Protein AF-A0A1M6P3M1-F1 (afdb_monomer_lit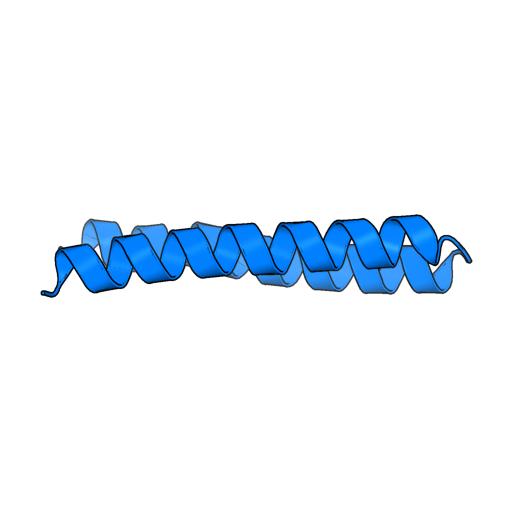e)

Organism: NCBI:txid90970

Radius of gyration: 13.57 Å; chains: 1; bounding box: 40×9×32 Å

pLDDT: mean 85.62, std 5.1, range [65.25, 92.0]

Secondary structure (DSSP, 8-state):
-HHHHHHTHHHHHHHHHHHHHHHHHHHTT-HHHHHHHHHHHHHHHHHHHHHHHHHH-

Sequence (57 aa):
MLKFVFAMIVPLMILIYTISFGLWMRSNHQGFGSAVAYVLGVLSFSASGFIFWRMFT

Structure (mmCIF, N/CA/C/O backbone):
data_AF-A0A1M6P3M1-F1
#
_entry.id   AF-A0A1M6P3M1-F1
#
loop_
_atom_site.group_PDB
_atom_site.id
_atom_site.type_symbol
_atom_site.label_atom_id
_atom_site.label_alt_id
_atom_site.label_comp_id
_atom_site.label_asym_id
_atom_site.label_entity_id
_atom_site.label_seq_id
_atom_site.pdbx_PDB_ins_code
_atom_site.Cartn_x
_atom_site.Cartn_y
_atom_site.Cartn_z
_atom_site.occupancy
_atom_site.B_iso_or_equiv
_atom_site.auth_seq_id
_atom_site.auth_comp_id
_atom_site.auth_asym_id
_atom_site.auth_atom_id
_atom_site.pdbx_PDB_model_num
ATOM 1 N N . MET A 1 1 ? -16.815 -2.895 17.135 1.00 65.25 1 MET A N 1
ATOM 2 C CA . MET A 1 1 ? -16.517 -1.685 16.341 1.00 65.25 1 MET A CA 1
ATOM 3 C C . MET A 1 1 ? -15.066 -1.237 16.512 1.00 65.25 1 MET A C 1
ATOM 5 O O . MET A 1 1 ? -14.286 -1.518 15.616 1.00 65.25 1 MET A O 1
ATOM 9 N N . LEU A 1 2 ? -14.646 -0.685 17.663 1.00 74.50 2 LEU A N 1
ATOM 10 C CA . LEU A 1 2 ? -13.255 -0.223 17.887 1.00 74.50 2 LEU A CA 1
ATOM 11 C C . LEU A 1 2 ? -12.174 -1.276 17.588 1.00 74.50 2 LEU A C 1
ATOM 13 O O . LEU A 1 2 ? -11.218 -0.974 16.886 1.00 74.50 2 LEU A O 1
ATOM 17 N N . LYS A 1 3 ? -12.353 -2.534 18.019 1.00 75.81 3 LYS A N 1
ATOM 18 C CA . LYS A 1 3 ? -11.425 -3.637 17.683 1.00 75.81 3 LYS A CA 1
ATOM 19 C C . LYS A 1 3 ? -11.227 -3.835 16.171 1.00 75.81 3 LYS A C 1
ATOM 21 O O . LYS A 1 3 ? -10.139 -4.200 15.752 1.00 75.81 3 LYS A O 1
ATOM 26 N N . PHE A 1 4 ? -12.256 -3.576 15.363 1.00 74.06 4 PHE A N 1
ATOM 27 C CA . PHE A 1 4 ? -12.202 -3.717 13.905 1.00 74.06 4 PHE A CA 1
ATOM 28 C C . PHE A 1 4 ? -11.496 -2.525 13.244 1.00 74.06 4 PHE A C 1
ATOM 30 O O . PHE A 1 4 ? -10.716 -2.699 12.315 1.00 74.06 4 PHE A O 1
ATOM 37 N N . VAL A 1 5 ? -11.698 -1.320 13.789 1.00 77.50 5 VAL A N 1
ATOM 38 C CA . VAL A 1 5 ? -10.947 -0.112 13.407 1.00 77.50 5 VAL A CA 1
ATOM 39 C C . VAL A 1 5 ? -9.457 -0.284 13.719 1.00 77.50 5 VAL A C 1
ATOM 41 O O . VAL A 1 5 ? -8.616 0.011 12.879 1.00 77.50 5 VAL A O 1
ATOM 44 N N . PHE A 1 6 ? -9.112 -0.841 14.882 1.00 81.94 6 PHE A N 1
ATOM 45 C CA . PHE A 1 6 ? -7.721 -1.177 15.196 1.00 81.94 6 PHE A CA 1
ATOM 46 C C . PHE A 1 6 ? -7.178 -2.301 14.306 1.00 81.94 6 PHE A C 1
ATOM 48 O O . PHE A 1 6 ? -6.017 -2.253 13.915 1.00 81.94 6 PHE A O 1
ATOM 55 N N . ALA A 1 7 ? -8.006 -3.274 13.915 1.00 81.62 7 ALA A N 1
ATOM 56 C CA . ALA A 1 7 ? -7.603 -4.310 12.966 1.00 81.62 7 ALA A CA 1
ATOM 57 C C . ALA A 1 7 ? -7.317 -3.756 11.555 1.00 81.62 7 ALA A C 1
ATOM 59 O O . ALA A 1 7 ? -6.484 -4.327 10.859 1.00 81.62 7 ALA A O 1
ATOM 60 N N . MET A 1 8 ? -7.916 -2.623 11.154 1.00 81.19 8 MET A N 1
ATOM 61 C CA . MET A 1 8 ? -7.617 -1.923 9.888 1.00 81.19 8 MET A CA 1
ATOM 62 C C . MET A 1 8 ? -6.194 -1.344 9.815 1.00 81.19 8 MET A C 1
ATOM 64 O O . MET A 1 8 ? -5.707 -1.053 8.723 1.00 81.19 8 MET A O 1
ATOM 68 N N . ILE A 1 9 ? -5.479 -1.236 10.940 1.00 85.12 9 ILE A N 1
ATOM 69 C CA . ILE A 1 9 ? -4.049 -0.892 10.927 1.00 85.12 9 ILE A CA 1
ATOM 70 C C . ILE A 1 9 ? -3.244 -1.957 10.177 1.00 85.12 9 ILE A C 1
ATOM 72 O O . ILE A 1 9 ? -2.289 -1.621 9.483 1.00 85.12 9 ILE A O 1
ATOM 76 N N . VAL A 1 10 ? -3.644 -3.229 10.258 1.00 85.00 10 VAL A N 1
ATOM 77 C CA . VAL A 1 10 ? -2.948 -4.338 9.592 1.00 85.00 10 VAL A CA 1
ATOM 78 C C . VAL A 1 10 ? -2.942 -4.176 8.062 1.00 85.00 10 VAL A C 1
ATOM 80 O O . VAL A 1 10 ? -1.851 -4.120 7.496 1.00 85.00 10 VAL A O 1
ATOM 83 N N . PRO A 1 11 ? -4.085 -4.029 7.362 1.00 83.12 11 PRO A N 1
ATOM 84 C CA . PRO A 1 11 ? -4.086 -3.799 5.918 1.00 83.12 11 PRO A CA 1
ATOM 85 C C . PRO A 1 11 ? -3.427 -2.473 5.509 1.00 83.12 11 PRO A C 1
ATOM 87 O O . PRO A 1 11 ? -2.819 -2.422 4.443 1.00 83.12 11 PRO A O 1
ATOM 90 N N . LEU A 1 12 ? -3.463 -1.427 6.345 1.00 84.81 12 LEU A N 1
ATOM 91 C CA . LEU A 1 12 ? -2.701 -0.192 6.099 1.00 84.81 12 LEU A CA 1
ATOM 92 C C . LEU A 1 12 ? -1.184 -0.427 6.138 1.00 84.81 12 LEU A C 1
ATOM 94 O O . LEU A 1 12 ? -0.464 0.025 5.250 1.00 84.81 12 LEU A O 1
ATOM 98 N N . MET A 1 13 ? -0.692 -1.163 7.136 1.00 88.12 13 MET A N 1
ATOM 99 C CA . MET A 1 13 ? 0.722 -1.537 7.236 1.00 88.12 13 MET A CA 1
ATOM 100 C C . MET A 1 13 ? 1.147 -2.430 6.067 1.00 88.12 13 MET A C 1
ATOM 102 O O . MET A 1 13 ? 2.212 -2.220 5.488 1.00 88.12 13 MET A O 1
ATOM 106 N N . ILE A 1 14 ? 0.294 -3.381 5.672 1.00 87.06 14 ILE A N 1
ATOM 107 C CA . ILE A 1 14 ? 0.524 -4.225 4.495 1.00 87.06 14 ILE A CA 1
ATOM 108 C C . ILE A 1 14 ? 0.604 -3.365 3.233 1.00 87.06 14 ILE A C 1
ATOM 110 O O . ILE A 1 14 ? 1.520 -3.564 2.446 1.00 87.06 14 ILE A O 1
ATOM 114 N N . LEU A 1 15 ? -0.269 -2.367 3.056 1.00 87.88 15 LEU A N 1
ATOM 115 C CA . LEU A 1 15 ? -0.214 -1.461 1.906 1.00 87.88 15 LEU A CA 1
ATOM 116 C C . LEU A 1 15 ? 1.120 -0.704 1.836 1.00 87.88 15 LEU A C 1
ATOM 118 O O . LEU A 1 15 ? 1.740 -0.651 0.774 1.00 87.88 15 LEU A O 1
ATOM 122 N N . ILE A 1 16 ? 1.589 -0.155 2.961 1.00 89.38 16 ILE A N 1
ATOM 123 C CA . ILE A 1 16 ? 2.884 0.543 3.041 1.00 89.38 16 ILE A CA 1
ATOM 124 C C . ILE A 1 16 ? 4.026 -0.410 2.673 1.00 89.38 16 ILE A C 1
ATOM 126 O O . ILE A 1 16 ? 4.914 -0.049 1.892 1.00 89.38 16 ILE A O 1
ATOM 130 N N . TYR A 1 17 ? 3.984 -1.640 3.186 1.00 89.75 17 TYR A N 1
ATOM 131 C CA . TYR A 1 17 ? 4.946 -2.679 2.839 1.00 89.75 17 TYR A CA 1
ATOM 132 C C . TYR A 1 17 ? 4.901 -3.016 1.344 1.00 89.75 17 TYR A C 1
ATOM 134 O O . TYR A 1 17 ? 5.942 -3.025 0.694 1.00 89.75 17 TYR A O 1
ATOM 142 N N . THR A 1 18 ? 3.716 -3.220 0.765 1.00 90.38 18 THR A N 1
ATOM 143 C CA . THR A 1 18 ? 3.541 -3.522 -0.660 1.00 90.38 18 THR A CA 1
ATOM 144 C C . THR A 1 18 ? 4.048 -2.389 -1.548 1.00 90.38 18 THR A C 1
ATOM 146 O O . THR A 1 18 ? 4.691 -2.655 -2.561 1.00 90.38 18 THR A O 1
ATOM 149 N N . ILE A 1 19 ? 3.835 -1.127 -1.160 1.00 88.50 19 ILE A N 1
ATOM 150 C CA . ILE A 1 19 ? 4.375 0.029 -1.887 1.00 88.50 19 ILE A CA 1
ATOM 151 C C . ILE A 1 19 ? 5.902 0.038 -1.827 1.00 88.50 19 ILE A C 1
ATOM 153 O O . ILE A 1 19 ? 6.555 0.209 -2.857 1.00 88.50 19 ILE A O 1
ATOM 157 N N . SER A 1 20 ? 6.468 -0.184 -0.641 1.00 90.44 20 SER A N 1
ATOM 158 C CA . SER A 1 20 ? 7.918 -0.238 -0.425 1.00 90.44 20 SER A CA 1
ATOM 159 C C . SER A 1 20 ? 8.559 -1.387 -1.208 1.00 90.44 20 SER A C 1
ATOM 161 O O . SER A 1 20 ? 9.591 -1.210 -1.852 1.00 90.44 20 SER A O 1
ATOM 163 N N . PHE A 1 21 ? 7.901 -2.546 -1.234 1.00 90.12 21 PHE A N 1
ATOM 164 C CA . PHE A 1 21 ? 8.294 -3.709 -2.020 1.00 90.12 21 PHE A CA 1
ATOM 165 C C . PHE A 1 21 ? 8.214 -3.435 -3.528 1.00 90.12 21 PHE A C 1
ATOM 167 O O . PHE A 1 21 ? 9.140 -3.764 -4.267 1.00 90.12 21 PHE A O 1
ATOM 174 N N . GLY A 1 22 ? 7.155 -2.764 -3.989 1.00 89.62 22 GLY A N 1
ATOM 175 C CA . GLY A 1 22 ? 7.010 -2.327 -5.377 1.00 89.62 22 GLY A CA 1
ATOM 176 C C . GLY A 1 22 ? 8.108 -1.349 -5.804 1.00 89.62 22 GLY A C 1
ATOM 177 O O . GLY A 1 22 ? 8.677 -1.509 -6.888 1.00 89.62 22 GLY A O 1
ATOM 178 N N . LEU A 1 23 ? 8.460 -0.384 -4.947 1.00 88.81 23 LEU A N 1
ATOM 179 C CA . LEU A 1 23 ? 9.562 0.557 -5.180 1.00 88.81 23 LEU A CA 1
ATOM 180 C C . LEU A 1 23 ? 10.909 -0.170 -5.248 1.00 88.81 23 LEU A C 1
ATOM 182 O O . LEU A 1 23 ? 11.692 0.067 -6.169 1.00 88.81 23 LEU A O 1
ATOM 186 N N . TRP A 1 24 ? 11.152 -1.100 -4.323 1.00 92.00 24 TRP A N 1
ATOM 187 C CA . TRP A 1 24 ? 12.358 -1.922 -4.316 1.00 92.00 24 TRP A CA 1
ATOM 188 C C . TRP A 1 24 ? 12.465 -2.788 -5.580 1.00 92.00 24 TRP A C 1
ATOM 190 O O . TRP A 1 24 ? 13.502 -2.777 -6.240 1.00 92.00 24 TRP A O 1
ATOM 200 N N . MET A 1 25 ? 11.393 -3.462 -6.005 1.00 90.25 25 MET A N 1
ATOM 201 C CA . MET A 1 25 ? 11.390 -4.237 -7.255 1.00 90.25 25 MET A CA 1
ATOM 202 C C . MET A 1 25 ? 11.643 -3.372 -8.488 1.00 90.25 25 MET A C 1
ATOM 204 O O . MET A 1 25 ? 12.393 -3.772 -9.380 1.00 90.25 25 MET A O 1
ATOM 208 N N . ARG A 1 26 ? 11.072 -2.162 -8.532 1.00 87.25 26 ARG A N 1
ATOM 209 C CA . ARG A 1 26 ? 11.324 -1.208 -9.618 1.00 87.25 26 ARG A CA 1
ATOM 210 C C . ARG A 1 26 ? 12.800 -0.810 -9.681 1.00 87.25 26 ARG A C 1
ATOM 212 O O . ARG A 1 26 ? 13.356 -0.739 -10.775 1.00 87.25 26 ARG A O 1
ATOM 219 N N . SER A 1 27 ? 13.436 -0.609 -8.524 1.00 89.44 27 SER A N 1
ATOM 220 C CA . SER A 1 27 ? 14.873 -0.324 -8.423 1.00 89.44 27 SER A CA 1
ATOM 221 C C . SER A 1 27 ? 15.757 -1.483 -8.898 1.00 89.44 27 SER A C 1
ATOM 223 O O . SER A 1 27 ? 16.880 -1.239 -9.319 1.00 89.44 27 SER A O 1
ATOM 225 N N . ASN A 1 28 ? 15.261 -2.724 -8.871 1.00 90.44 28 ASN A N 1
ATOM 226 C CA . ASN A 1 28 ? 15.975 -3.925 -9.325 1.00 90.44 28 ASN A CA 1
ATOM 227 C C . ASN A 1 28 ? 15.655 -4.301 -10.788 1.00 90.44 28 ASN A C 1
ATOM 229 O O . ASN A 1 28 ? 15.793 -5.458 -11.177 1.00 90.44 28 ASN A O 1
ATOM 233 N N . HIS A 1 29 ? 15.162 -3.352 -11.596 1.00 86.25 29 HIS A N 1
ATOM 234 C CA . HIS A 1 29 ? 14.712 -3.566 -12.982 1.00 86.25 29 HIS A CA 1
ATOM 235 C C . HIS A 1 29 ? 13.586 -4.606 -13.158 1.00 86.25 29 HIS A C 1
ATOM 237 O O . HIS A 1 29 ? 13.229 -4.957 -14.282 1.00 86.25 29 HIS A O 1
ATOM 243 N N . GLN A 1 30 ? 12.930 -5.031 -12.074 1.00 86.19 30 GLN A N 1
ATOM 244 C CA . GLN A 1 30 ? 11.761 -5.910 -12.119 1.00 86.19 30 GLN A CA 1
ATOM 245 C C . GLN A 1 30 ? 10.468 -5.093 -12.239 1.00 86.19 30 GLN A C 1
ATOM 247 O O . GLN A 1 30 ? 9.588 -5.131 -11.376 1.00 86.19 30 GLN A O 1
ATOM 252 N N . GLY A 1 31 ? 10.344 -4.331 -13.330 1.00 81.06 31 GLY A N 1
ATOM 253 C CA . GLY A 1 31 ? 9.191 -3.455 -13.576 1.00 81.06 31 GLY A CA 1
ATOM 254 C C . GLY A 1 31 ? 7.851 -4.201 -13.596 1.00 81.06 31 GLY A C 1
ATOM 255 O O . GLY A 1 31 ? 6.866 -3.707 -13.053 1.00 81.06 31 GLY A O 1
ATOM 256 N N . PHE A 1 32 ? 7.830 -5.423 -14.140 1.00 85.56 32 PHE A N 1
ATOM 257 C CA . PHE A 1 32 ? 6.633 -6.270 -14.147 1.00 85.56 32 PHE A CA 1
ATOM 258 C C . PHE A 1 32 ? 6.232 -6.722 -12.734 1.00 85.56 32 PHE A C 1
ATOM 260 O O . PHE A 1 32 ? 5.067 -6.604 -12.360 1.00 85.56 32 PHE A O 1
ATOM 267 N N . GLY A 1 33 ? 7.197 -7.154 -11.912 1.00 82.50 33 GLY A N 1
ATOM 268 C CA . GLY A 1 33 ? 6.948 -7.532 -10.515 1.00 82.50 33 GLY A CA 1
ATOM 269 C C . GLY A 1 33 ? 6.435 -6.359 -9.674 1.00 82.50 33 GLY A C 1
ATOM 270 O O . GLY A 1 33 ? 5.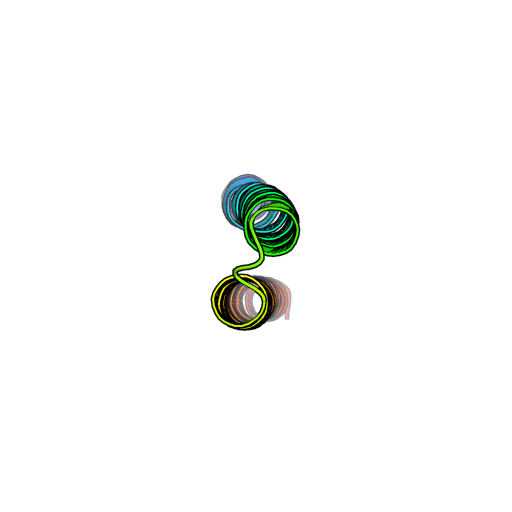493 -6.510 -8.897 1.00 82.50 33 GLY A O 1
ATOM 271 N N . SER A 1 34 ? 6.982 -5.163 -9.903 1.00 86.50 34 SER A N 1
ATOM 272 C CA . SER A 1 34 ? 6.512 -3.916 -9.288 1.00 86.50 34 SER A CA 1
ATOM 273 C C . SER A 1 34 ? 5.052 -3.607 -9.642 1.00 86.50 34 SER A C 1
ATOM 275 O O . SER A 1 34 ? 4.243 -3.350 -8.751 1.00 86.50 34 SER A O 1
ATOM 277 N N . ALA A 1 35 ? 4.685 -3.704 -10.925 1.00 86.81 35 ALA A N 1
ATOM 278 C CA . ALA A 1 35 ? 3.318 -3.458 -11.381 1.00 86.81 35 ALA A CA 1
ATOM 279 C C . ALA A 1 35 ? 2.312 -4.441 -10.759 1.00 86.81 35 ALA A C 1
ATOM 281 O O . ALA A 1 35 ? 1.272 -4.017 -10.255 1.00 86.81 35 ALA A O 1
ATOM 282 N N . VAL A 1 36 ? 2.642 -5.736 -10.727 1.00 89.25 36 VAL A N 1
ATOM 283 C CA . VAL A 1 36 ? 1.794 -6.768 -10.108 1.00 89.25 36 VAL A CA 1
ATOM 284 C C . VAL A 1 36 ? 1.614 -6.510 -8.611 1.00 89.25 36 VAL A C 1
ATOM 286 O O . VAL A 1 36 ? 0.492 -6.579 -8.108 1.00 89.25 36 VAL A O 1
ATOM 289 N N . ALA A 1 37 ? 2.685 -6.151 -7.899 1.00 87.50 37 ALA A N 1
ATOM 290 C CA . ALA A 1 37 ? 2.604 -5.829 -6.478 1.00 87.50 37 ALA A CA 1
ATOM 291 C C . ALA A 1 37 ? 1.699 -4.623 -6.205 1.00 87.50 37 ALA A C 1
ATOM 293 O O . ALA A 1 37 ? 0.869 -4.685 -5.299 1.00 87.50 37 ALA A O 1
ATOM 294 N N . TYR A 1 38 ? 1.789 -3.555 -7.004 1.00 87.38 38 TYR A N 1
ATOM 295 C CA . TYR A 1 38 ? 0.898 -2.404 -6.847 1.00 87.38 38 TYR A CA 1
ATOM 296 C C . TYR A 1 38 ? -0.568 -2.762 -7.092 1.00 87.38 38 TYR A C 1
ATOM 298 O O . TYR A 1 38 ? -1.421 -2.365 -6.300 1.00 87.38 38 TYR A O 1
ATOM 306 N N . VAL A 1 39 ? -0.867 -3.544 -8.134 1.00 91.56 39 VAL A N 1
ATOM 307 C CA . VAL A 1 39 ? -2.240 -3.991 -8.424 1.00 91.56 39 VAL A CA 1
ATOM 308 C C . VAL A 1 39 ? -2.804 -4.800 -7.255 1.00 91.56 39 VAL A C 1
ATOM 310 O O . VAL A 1 39 ? -3.908 -4.519 -6.789 1.00 91.56 39 VAL A O 1
ATOM 313 N N . LEU A 1 40 ? -2.034 -5.753 -6.725 1.00 88.50 40 LEU A N 1
ATOM 314 C CA . LEU A 1 40 ? -2.448 -6.558 -5.572 1.00 88.50 40 LEU A CA 1
ATOM 315 C C . LEU A 1 40 ? -2.641 -5.713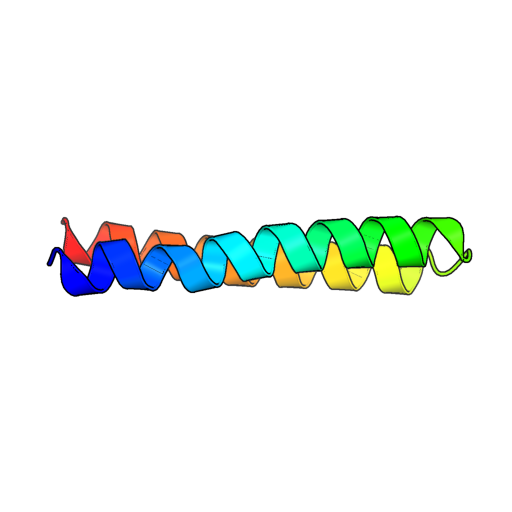 -4.307 1.00 88.50 40 LEU A C 1
ATOM 317 O O . LEU A 1 40 ? -3.609 -5.925 -3.572 1.00 88.50 40 LEU A O 1
ATOM 321 N N . GLY A 1 41 ? -1.758 -4.741 -4.067 1.00 87.75 41 GLY A N 1
ATOM 322 C CA . GLY A 1 41 ? -1.861 -3.818 -2.938 1.00 87.75 41 GLY A CA 1
ATOM 323 C C . GLY A 1 41 ? -3.134 -2.976 -2.994 1.00 87.75 41 GLY A C 1
ATOM 324 O O . GLY A 1 41 ? -3.872 -2.910 -2.010 1.00 87.75 41 GLY A O 1
ATOM 325 N N . VAL A 1 42 ? -3.437 -2.394 -4.158 1.00 90.19 42 VAL A N 1
ATOM 326 C CA . VAL A 1 42 ? -4.648 -1.585 -4.364 1.00 90.19 42 VAL A CA 1
ATOM 327 C C . VAL A 1 42 ? -5.906 -2.430 -4.182 1.00 90.19 42 VAL A C 1
ATOM 329 O O . VAL A 1 42 ? -6.778 -2.044 -3.411 1.00 90.19 42 VAL A O 1
ATOM 332 N N . LEU A 1 43 ? -5.988 -3.606 -4.813 1.00 90.00 43 LEU A N 1
ATOM 333 C CA . LEU A 1 43 ? -7.157 -4.486 -4.690 1.00 90.00 43 LEU A CA 1
ATOM 334 C C . LEU A 1 43 ? -7.407 -4.919 -3.239 1.00 90.00 43 LEU A C 1
ATOM 336 O O . LEU A 1 43 ? -8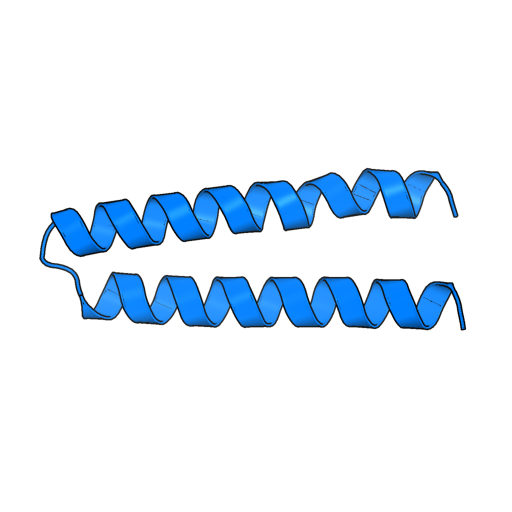.540 -4.860 -2.760 1.00 90.00 43 LEU A O 1
ATOM 340 N N . SER A 1 44 ? -6.348 -5.303 -2.523 1.00 86.81 44 SER A N 1
ATOM 341 C CA . SER A 1 44 ? -6.442 -5.732 -1.121 1.00 86.81 44 SER A CA 1
ATOM 342 C C . SER A 1 44 ? -6.898 -4.592 -0.207 1.00 86.81 44 SER A C 1
ATOM 344 O O . SER A 1 44 ? -7.721 -4.797 0.691 1.00 86.81 44 SER A O 1
ATOM 346 N N . PHE A 1 45 ? -6.408 -3.374 -0.453 1.00 87.69 45 PHE A N 1
ATOM 347 C CA . PHE A 1 45 ? -6.811 -2.186 0.294 1.00 87.69 45 PHE A CA 1
ATOM 348 C C . PHE A 1 45 ? -8.250 -1.763 -0.016 1.00 87.69 45 PHE A C 1
ATOM 350 O O . PHE A 1 45 ? -9.014 -1.476 0.903 1.00 87.69 45 PHE A O 1
ATOM 357 N N . SER A 1 46 ? -8.662 -1.790 -1.285 1.00 89.31 46 SER A N 1
ATOM 358 C CA . SER A 1 46 ? -10.037 -1.485 -1.686 1.00 89.31 46 SER A CA 1
ATOM 359 C C . SER A 1 46 ? -11.042 -2.470 -1.087 1.00 89.31 46 SER A C 1
ATOM 361 O O . SER A 1 46 ? -12.068 -2.040 -0.565 1.00 89.31 46 SER A O 1
ATOM 363 N N . ALA A 1 47 ? -10.743 -3.773 -1.086 1.00 88.44 47 ALA A N 1
ATOM 364 C CA . ALA A 1 47 ? -11.592 -4.782 -0.449 1.00 88.44 47 ALA A CA 1
ATOM 365 C C . ALA A 1 47 ? -11.705 -4.557 1.071 1.00 88.44 47 ALA A C 1
ATOM 367 O O . ALA A 1 47 ? -12.800 -4.584 1.633 1.00 88.44 47 ALA A O 1
ATOM 368 N N . SER A 1 48 ? -10.576 -4.259 1.718 1.00 87.06 48 SER A N 1
ATOM 369 C CA . SER A 1 48 ? -10.497 -3.903 3.139 1.00 87.06 48 SER A CA 1
ATOM 370 C C . SER A 1 48 ? -11.361 -2.678 3.472 1.00 87.06 48 SER A C 1
ATOM 372 O O . SER A 1 48 ? -12.181 -2.725 4.392 1.00 87.06 48 SER A O 1
ATOM 374 N N . GLY A 1 49 ? -11.241 -1.605 2.685 1.00 86.25 49 GLY A N 1
ATOM 375 C CA . GLY A 1 49 ? -12.031 -0.383 2.838 1.00 86.25 49 GLY A CA 1
ATOM 376 C C . GLY A 1 49 ? -13.523 -0.583 2.558 1.00 86.25 49 GLY A C 1
ATOM 377 O O . GLY A 1 49 ? -14.354 -0.024 3.269 1.00 86.25 49 GLY A O 1
ATOM 378 N N . PHE A 1 50 ? -13.882 -1.423 1.583 1.00 90.31 50 PHE A N 1
ATOM 379 C CA . PHE A 1 50 ? -15.278 -1.749 1.286 1.00 90.31 50 PHE A CA 1
ATOM 380 C C . PHE A 1 50 ? -15.956 -2.484 2.446 1.00 90.31 50 PHE A C 1
ATOM 382 O O . PHE A 1 50 ? -17.059 -2.116 2.847 1.00 90.31 50 PHE A O 1
ATOM 389 N N . ILE A 1 51 ? -15.290 -3.491 3.022 1.00 86.94 51 ILE A N 1
ATOM 390 C CA . ILE A 1 51 ? -15.800 -4.199 4.205 1.00 86.94 51 ILE A CA 1
ATOM 391 C C . ILE A 1 51 ? -15.954 -3.226 5.371 1.00 86.94 51 ILE A C 1
ATOM 393 O O . ILE A 1 51 ? -16.976 -3.250 6.051 1.00 86.94 51 ILE A O 1
ATOM 397 N N . PHE A 1 52 ? -14.971 -2.346 5.574 1.00 84.75 52 PHE A N 1
ATOM 398 C CA . PHE A 1 52 ? -15.049 -1.316 6.601 1.00 84.75 52 PHE A CA 1
ATOM 399 C C . PHE A 1 52 ? -16.275 -0.419 6.399 1.00 84.75 52 PHE A C 1
ATOM 401 O O . PHE A 1 52 ? -17.080 -0.295 7.311 1.00 84.75 52 PHE A O 1
ATOM 408 N N . TRP A 1 53 ? -16.492 0.119 5.196 1.00 84.25 53 TRP A N 1
ATOM 409 C CA . TRP A 1 53 ? -17.672 0.931 4.873 1.00 84.25 53 TRP A CA 1
ATOM 410 C C . TRP A 1 53 ? -18.993 0.205 5.169 1.00 84.25 53 TRP A C 1
ATOM 412 O O . TRP A 1 53 ? -19.884 0.757 5.814 1.00 84.25 53 TRP A O 1
ATOM 422 N N . ARG A 1 54 ? -19.087 -1.070 4.775 1.00 85.81 54 ARG A N 1
ATOM 423 C CA . ARG A 1 54 ? -20.237 -1.951 5.035 1.00 85.81 54 ARG A CA 1
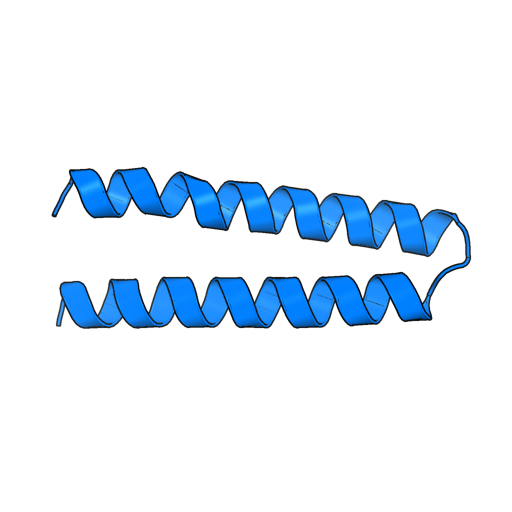ATOM 424 C C . ARG A 1 54 ? -20.499 -2.233 6.513 1.00 85.81 54 ARG A C 1
ATOM 426 O O . ARG A 1 54 ? -21.573 -2.716 6.836 1.00 85.81 54 ARG A O 1
ATOM 433 N N . MET A 1 55 ? -19.529 -2.007 7.396 1.00 80.50 55 MET A N 1
ATOM 434 C CA . MET A 1 55 ? -19.731 -2.139 8.843 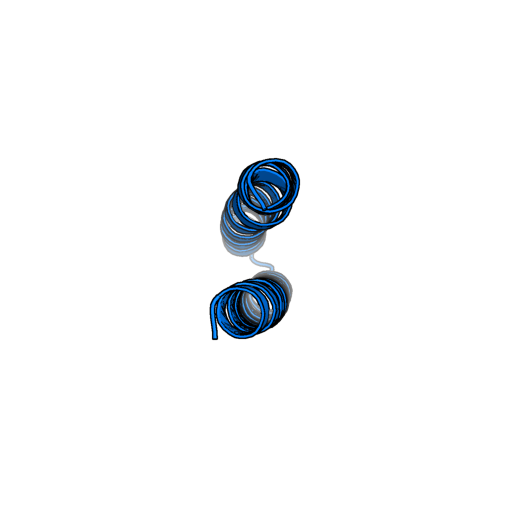1.00 80.50 55 MET A CA 1
ATOM 435 C C . MET A 1 55 ? -20.283 -0.868 9.492 1.00 80.50 55 MET A C 1
ATOM 437 O O . MET A 1 55 ? -20.790 -0.941 10.609 1.00 80.50 55 MET A O 1
ATOM 441 N N . PHE A 1 56 ? -20.162 0.281 8.823 1.00 77.94 56 PHE A N 1
ATOM 442 C CA . PHE A 1 56 ? -20.652 1.577 9.305 1.00 77.94 56 PHE A CA 1
ATOM 443 C C . PHE A 1 56 ? -21.950 2.032 8.620 1.00 77.94 56 PHE A C 1
ATOM 445 O O . PHE A 1 56 ? -22.533 3.021 9.060 1.00 77.94 56 PHE A O 1
ATOM 452 N N . THR A 1 57 ? -22.390 1.326 7.573 1.00 77.69 57 THR A N 1
ATOM 453 C CA . THR A 1 57 ? -23.650 1.546 6.842 1.00 77.69 57 THR A CA 1
ATOM 454 C C . THR A 1 57 ? -24.582 0.360 7.009 1.00 77.69 57 THR A C 1
ATOM 456 O O . THR A 1 57 ? -25.789 0.605 7.208 1.00 77.69 57 THR A O 1
#

Foldseek 3Di:
DVVLVVVLVVLVVVLVVLQVVLVVCVVVVNPVSSVVSNVVSVVSNVVSVVVVVVVVD